Protein AF-A0A1Q7W5S3-F1 (afdb_monomer_lite)

Foldseek 3Di:
DDPQPDWDWDWPDWDADPPGWIWTWTQTDHPVGHRNIDIDTPDDPDDDDDDPVNDDDDDDPDDPPPPDDD

pLDDT: mean 85.0, std 13.05, range [51.59, 98.38]

Structure (mmCIF, N/CA/C/O backbone):
data_AF-A0A1Q7W5S3-F1
#
_entry.id   AF-A0A1Q7W5S3-F1
#
loop_
_atom_site.group_PDB
_atom_site.id
_atom_site.type_symbol
_atom_site.label_atom_id
_atom_site.label_alt_id
_atom_site.label_comp_id
_atom_site.label_asym_id
_atom_site.label_entity_id
_atom_site.label_seq_id
_atom_site.pdbx_PDB_ins_code
_atom_site.Cartn_x
_atom_site.Cartn_y
_atom_site.Cartn_z
_atom_site.occupancy
_atom_site.B_iso_or_equiv
_atom_site.auth_seq_id
_atom_site.auth_comp_id
_atom_site.auth_asym_id
_atom_site.auth_atom_id
_atom_site.pdbx_PDB_model_num
ATOM 1 N N . MET A 1 1 ? 6.523 -3.075 27.111 1.00 53.47 1 MET A N 1
ATOM 2 C CA . MET A 1 1 ? 6.620 -2.780 25.668 1.00 53.47 1 MET A CA 1
ATOM 3 C C . MET A 1 1 ? 5.351 -2.034 25.321 1.00 53.47 1 MET A C 1
ATOM 5 O O . MET A 1 1 ? 4.284 -2.612 25.462 1.00 53.47 1 MET A O 1
ATOM 9 N N . ASP A 1 2 ? 5.458 -0.736 25.061 1.00 64.38 2 ASP A N 1
ATOM 10 C CA . ASP A 1 2 ? 4.295 0.140 24.928 1.00 64.38 2 ASP A CA 1
ATOM 11 C C . ASP A 1 2 ? 3.735 0.020 23.506 1.00 64.38 2 ASP A C 1
ATOM 13 O O . ASP A 1 2 ? 4.361 0.456 22.539 1.00 64.38 2 ASP A O 1
ATOM 17 N N . ILE A 1 3 ? 2.619 -0.692 23.378 1.00 60.25 3 ILE A N 1
ATOM 18 C CA . ILE A 1 3 ? 1.945 -0.982 22.104 1.00 60.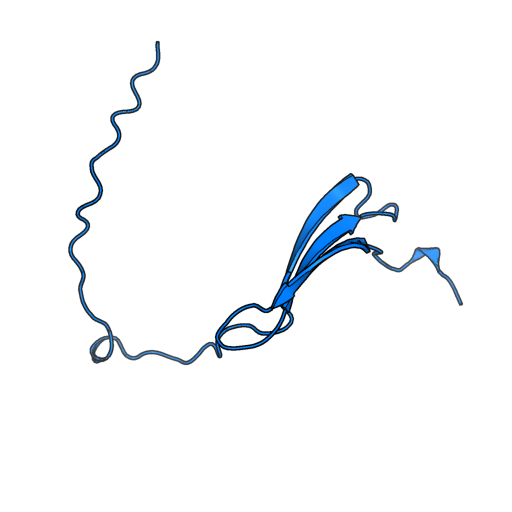25 3 ILE A CA 1
ATOM 19 C C . ILE A 1 3 ? 1.209 0.240 21.537 1.00 60.25 3 ILE A C 1
ATOM 21 O O . ILE A 1 3 ? 0.874 0.243 20.353 1.00 60.25 3 ILE A O 1
ATOM 25 N N . GLU A 1 4 ? 1.014 1.281 22.347 1.00 59.94 4 GLU A N 1
ATOM 26 C CA . GLU A 1 4 ? 0.271 2.499 22.002 1.00 59.94 4 GLU A CA 1
ATOM 27 C C . GLU A 1 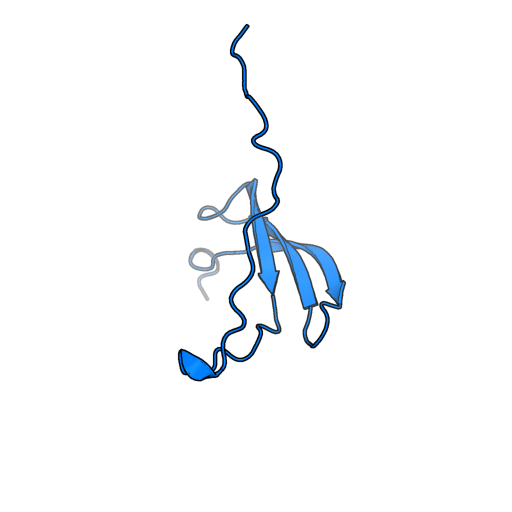4 ? 1.023 3.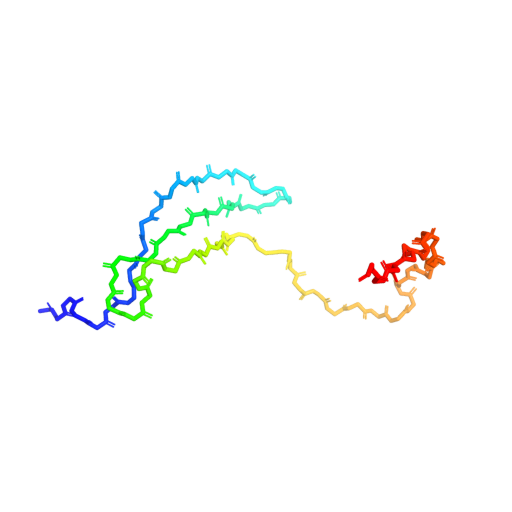396 20.998 1.00 59.94 4 GLU A C 1
ATOM 29 O O . GLU A 1 4 ? 0.414 4.183 20.288 1.00 59.94 4 GLU A O 1
ATOM 34 N N . ARG A 1 5 ? 2.350 3.253 20.846 1.00 67.69 5 ARG A N 1
ATOM 35 C CA . ARG A 1 5 ? 3.144 4.136 19.963 1.00 67.69 5 ARG A CA 1
ATOM 36 C C . ARG A 1 5 ? 3.260 3.699 18.503 1.00 67.69 5 ARG A C 1
ATOM 38 O O . ARG A 1 5 ? 3.907 4.393 17.721 1.00 67.69 5 ARG A O 1
ATOM 45 N N . TYR A 1 6 ? 2.697 2.556 18.117 1.00 81.88 6 TYR A N 1
ATOM 46 C CA . TYR A 1 6 ? 2.864 2.038 16.758 1.00 81.88 6 TYR A CA 1
ATOM 47 C C . TYR A 1 6 ? 1.629 2.290 15.896 1.00 81.88 6 TYR A C 1
ATOM 49 O O . TYR A 1 6 ? 0.510 1.911 16.243 1.00 81.88 6 TYR A O 1
ATOM 57 N N . VAL A 1 7 ? 1.867 2.862 14.716 1.00 91.62 7 VAL A N 1
ATOM 58 C CA . VAL A 1 7 ? 0.887 2.932 13.630 1.00 91.62 7 VAL A CA 1
ATOM 59 C C . VAL A 1 7 ? 0.603 1.507 13.145 1.00 91.62 7 VAL A C 1
ATOM 61 O O . VAL A 1 7 ? 1.516 0.806 12.701 1.00 91.62 7 VAL A O 1
ATOM 64 N N . ARG A 1 8 ? -0.655 1.064 13.237 1.00 94.12 8 ARG A N 1
ATOM 65 C CA . ARG A 1 8 ? -1.084 -0.295 12.880 1.00 94.12 8 ARG A CA 1
ATOM 66 C C . ARG A 1 8 ? -2.100 -0.293 11.748 1.00 94.12 8 ARG A C 1
ATOM 68 O O . ARG A 1 8 ? -3.031 0.510 11.717 1.00 94.12 8 ARG A O 1
ATOM 75 N N . TRP A 1 9 ? -1.950 -1.283 10.878 1.00 96.94 9 TRP A N 1
ATOM 76 C CA . TRP A 1 9 ? -2.748 -1.473 9.675 1.00 96.94 9 TRP A CA 1
ATOM 77 C C . TRP A 1 9 ? -3.296 -2.901 9.620 1.00 96.94 9 TRP A C 1
ATOM 79 O O . TRP A 1 9 ? -2.556 -3.862 9.823 1.00 96.94 9 TRP A O 1
ATOM 89 N N . LEU A 1 10 ? -4.583 -3.046 9.314 1.00 97.56 10 LEU A N 1
ATOM 90 C CA . LEU A 1 10 ? -5.219 -4.314 8.972 1.00 97.56 10 LEU A CA 1
ATOM 91 C C . LEU A 1 10 ? -5.139 -4.530 7.460 1.00 97.56 10 LEU A C 1
ATOM 93 O O . LEU A 1 10 ? -5.653 -3.728 6.678 1.00 97.56 10 LEU A O 1
ATOM 97 N N . VAL A 1 11 ? -4.530 -5.639 7.046 1.00 97.94 11 VAL A N 1
ATOM 98 C CA . VAL A 1 11 ? -4.451 -6.034 5.635 1.00 97.94 11 VAL A CA 1
ATOM 99 C C . VAL A 1 11 ? -5.816 -6.511 5.149 1.00 97.94 11 VAL A C 1
ATOM 101 O O . VAL A 1 11 ? -6.387 -7.447 5.702 1.00 97.94 11 VAL A O 1
ATOM 104 N N . ARG A 1 12 ? -6.321 -5.891 4.078 1.00 98.19 12 ARG A N 1
ATOM 105 C CA . ARG A 1 12 ? -7.542 -6.324 3.381 1.00 98.19 12 ARG A CA 1
ATOM 106 C C . ARG A 1 12 ? -7.234 -7.210 2.183 1.00 98.19 12 ARG A C 1
ATOM 108 O O . ARG A 1 12 ? -7.998 -8.115 1.862 1.00 98.19 12 ARG A O 1
ATOM 115 N N . THR A 1 13 ? -6.149 -6.932 1.467 1.00 97.94 13 THR A N 1
ATOM 116 C CA . THR A 1 13 ? -5.759 -7.697 0.278 1.00 97.94 13 THR A CA 1
ATOM 117 C C . THR A 1 13 ? -4.266 -7.542 0.024 1.00 97.94 13 THR A C 1
ATOM 119 O O . THR A 1 13 ? -3.731 -6.449 0.183 1.00 97.94 13 THR A O 1
ATOM 122 N N . ALA A 1 14 ? -3.620 -8.610 -0.437 1.00 96.94 14 ALA A N 1
ATOM 123 C CA . ALA A 1 14 ? -2.263 -8.586 -0.963 1.00 96.94 14 ALA A CA 1
ATOM 124 C C . ALA A 1 14 ? -2.263 -9.226 -2.356 1.00 96.94 14 ALA A C 1
ATOM 126 O O . ALA A 1 14 ? -2.856 -10.291 -2.543 1.00 96.94 14 ALA A O 1
ATOM 127 N N . LYS A 1 15 ? -1.650 -8.567 -3.341 1.00 96.31 15 LYS A N 1
ATOM 128 C CA . LYS A 1 15 ? -1.513 -9.088 -4.709 1.00 96.31 15 LYS A CA 1
ATOM 129 C C . LYS A 1 15 ? -0.094 -8.855 -5.226 1.00 96.31 15 LYS A C 1
ATOM 131 O O . LYS A 1 15 ? 0.457 -7.795 -4.933 1.00 96.31 15 LYS A O 1
ATOM 136 N N . PRO A 1 16 ? 0.476 -9.783 -6.014 1.00 93.62 16 PRO A N 1
ATOM 137 C CA . PRO A 1 16 ? 1.734 -9.536 -6.712 1.00 93.62 16 PRO A CA 1
ATOM 138 C C . PRO A 1 16 ? 1.661 -8.252 -7.547 1.00 93.62 16 PRO A C 1
ATOM 140 O O . PRO A 1 16 ? 0.652 -8.010 -8.215 1.00 93.62 16 PRO A O 1
ATOM 143 N N . ALA A 1 17 ? 2.718 -7.446 -7.500 1.00 86.44 17 ALA A N 1
ATOM 144 C CA . ALA A 1 17 ? 2.905 -6.273 -8.346 1.00 86.44 17 ALA A CA 1
ATOM 145 C C . ALA A 1 17 ? 4.088 -6.554 -9.292 1.00 86.44 17 ALA A C 1
ATOM 147 O O . ALA A 1 17 ? 5.181 -6.813 -8.805 1.00 86.44 17 ALA A O 1
ATOM 148 N N . PRO A 1 18 ? 3.894 -6.602 -10.620 1.00 79.12 18 PRO A N 1
ATOM 149 C CA . PRO A 1 18 ? 5.005 -6.675 -11.573 1.00 79.12 18 PRO A CA 1
ATOM 150 C C . PRO A 1 18 ? 5.742 -5.323 -11.664 1.00 79.12 18 PRO A C 1
ATOM 152 O O . PRO A 1 18 ? 5.064 -4.300 -11.552 1.00 79.12 18 PRO A O 1
ATOM 155 N N . PRO A 1 19 ? 7.060 -5.280 -11.947 1.00 79.00 19 PRO A N 1
ATOM 156 C CA . PRO A 1 19 ? 7.971 -6.406 -12.187 1.00 79.00 19 PRO A CA 1
ATOM 157 C C . PRO A 1 19 ? 8.394 -7.149 -10.909 1.00 79.00 19 PRO A C 1
ATOM 159 O O . PRO A 1 19 ? 8.768 -8.319 -10.997 1.00 79.00 19 PRO A O 1
ATOM 162 N N . ASP A 1 20 ? 8.287 -6.518 -9.739 1.00 80.06 20 ASP A N 1
ATOM 163 C CA . ASP A 1 20 ? 8.609 -7.107 -8.443 1.00 80.06 20 ASP A CA 1
ATOM 164 C C . ASP A 1 20 ? 7.760 -6.555 -7.277 1.00 80.06 20 ASP A C 1
ATOM 166 O O . ASP A 1 20 ? 7.238 -5.442 -7.272 1.00 80.06 20 ASP A O 1
ATOM 170 N N . GLY A 1 21 ? 7.624 -7.378 -6.235 1.00 90.12 21 GLY A N 1
ATOM 171 C CA . GLY A 1 21 ? 6.957 -7.000 -4.993 1.00 90.12 21 GLY A CA 1
ATOM 172 C C . GLY A 1 21 ? 5.461 -7.318 -4.920 1.00 90.12 21 GLY A C 1
ATOM 173 O O . GLY A 1 21 ? 4.901 -8.135 -5.652 1.00 90.12 21 GLY A O 1
ATOM 174 N N . THR A 1 22 ? 4.816 -6.739 -3.910 1.00 94.44 22 THR A N 1
ATOM 175 C CA . THR A 1 22 ? 3.417 -6.974 -3.545 1.00 94.44 22 THR A CA 1
ATOM 176 C C . THR A 1 22 ? 2.738 -5.644 -3.267 1.00 94.44 22 THR A C 1
ATOM 178 O O . THR A 1 22 ? 3.243 -4.836 -2.489 1.00 94.44 22 THR A O 1
ATOM 181 N N . MET A 1 23 ? 1.567 -5.449 -3.863 1.00 94.94 23 MET A N 1
ATOM 182 C CA . MET A 1 23 ? 0.634 -4.387 -3.513 1.00 94.94 23 MET A CA 1
ATOM 183 C C . MET A 1 23 ? -0.239 -4.859 -2.348 1.00 94.94 23 MET A C 1
ATOM 185 O O . MET A 1 23 ? -0.953 -5.861 -2.461 1.00 94.94 23 MET A O 1
ATOM 189 N N . ILE A 1 24 ? -0.207 -4.129 -1.240 1.00 97.38 24 ILE A N 1
ATOM 190 C CA . ILE A 1 24 ? -0.941 -4.436 -0.013 1.00 97.38 24 ILE A CA 1
ATOM 191 C C . ILE A 1 24 ? -1.947 -3.318 0.233 1.00 97.38 24 ILE A C 1
ATOM 193 O O . ILE A 1 24 ? -1.564 -2.181 0.487 1.00 97.38 24 ILE A O 1
ATOM 197 N N . LYS A 1 25 ? -3.238 -3.647 0.184 1.00 98.19 25 LYS A N 1
ATOM 198 C CA . LYS A 1 25 ? -4.320 -2.738 0.575 1.00 98.19 25 LYS A CA 1
ATOM 199 C C . LYS A 1 25 ? -4.640 -2.925 2.050 1.00 98.19 25 LYS A C 1
ATOM 201 O O . LYS A 1 25 ? -4.857 -4.060 2.491 1.00 98.19 25 LYS A O 1
ATOM 206 N N . THR A 1 26 ? -4.725 -1.830 2.793 1.00 98.38 26 THR A N 1
ATOM 207 C CA . THR A 1 26 ? -4.924 -1.844 4.244 1.00 98.38 26 THR A CA 1
ATOM 208 C C . THR A 1 26 ? -5.952 -0.820 4.711 1.00 98.38 26 THR A C 1
ATOM 210 O O . THR A 1 26 ? -6.174 0.185 4.041 1.00 98.38 26 THR A O 1
ATOM 213 N N . VAL A 1 27 ? -6.514 -1.046 5.898 1.00 98.38 27 VAL A N 1
ATOM 214 C CA . VAL A 1 27 ? -7.226 -0.029 6.690 1.00 98.38 27 VAL A CA 1
ATOM 215 C C . VAL A 1 27 ? -6.523 0.155 8.033 1.00 98.38 27 VAL A C 1
ATOM 217 O O . VAL A 1 27 ? -6.065 -0.828 8.615 1.00 98.38 27 VAL A O 1
ATOM 220 N N . GLY A 1 28 ? -6.378 1.381 8.519 1.00 97.38 28 GLY A N 1
ATOM 221 C CA . GLY A 1 28 ? -5.714 1.634 9.792 1.00 97.38 28 GLY A CA 1
ATOM 222 C C . GLY A 1 28 ? -6.597 1.292 10.997 1.00 97.38 28 GLY A C 1
ATOM 223 O O . GLY A 1 28 ? -7.808 1.508 10.990 1.00 97.38 28 GLY A O 1
ATOM 224 N N . VAL A 1 29 ? -5.979 0.709 12.029 1.00 96.25 29 VAL A N 1
ATOM 225 C CA . VAL A 1 29 ? -6.657 0.150 13.222 1.00 96.25 29 VAL A CA 1
ATOM 226 C C . VAL A 1 29 ? -6.078 0.665 14.546 1.00 96.25 29 VAL A C 1
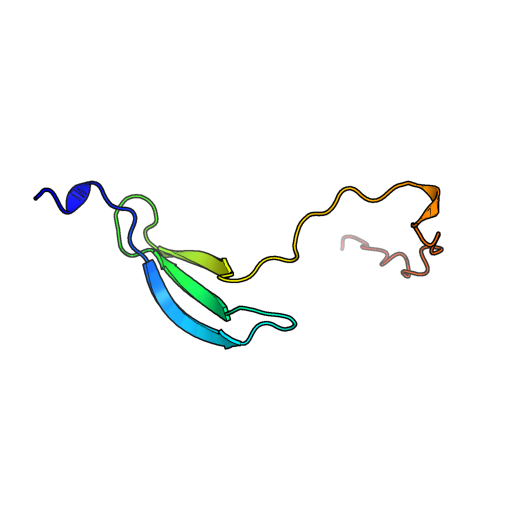ATOM 228 O O . VAL A 1 29 ? -6.319 0.098 15.608 1.00 96.25 29 VAL A O 1
ATOM 231 N N . SER A 1 30 ? -5.276 1.726 14.489 1.00 93.25 30 SER A N 1
ATOM 232 C CA . SER A 1 30 ? -4.724 2.432 15.653 1.00 93.25 30 SER A CA 1
ATOM 233 C C . SER A 1 30 ? -5.089 3.909 15.602 1.00 93.25 30 SER A C 1
ATOM 235 O O . SER A 1 30 ? -5.302 4.423 14.508 1.00 93.25 30 SER A O 1
ATOM 237 N N . GLU A 1 31 ? -5.044 4.596 16.745 1.00 91.06 31 GLU A N 1
ATOM 238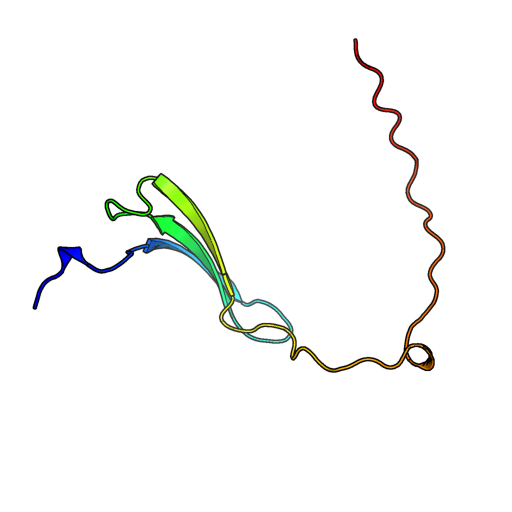 C CA . GLU A 1 31 ? -5.464 5.999 16.908 1.00 91.06 31 GLU A CA 1
ATOM 239 C C . GLU A 1 31 ? -4.934 6.960 15.827 1.00 91.06 31 GLU A C 1
ATOM 241 O O . GLU A 1 31 ? -5.672 7.807 15.338 1.00 91.06 31 GLU A O 1
ATOM 246 N N . PHE A 1 32 ? -3.687 6.783 15.378 1.00 90.75 32 PHE A N 1
ATOM 247 C CA . PHE A 1 32 ? -3.055 7.682 14.407 1.00 90.75 32 PHE A CA 1
ATOM 248 C C . PHE A 1 32 ? -3.534 7.503 12.960 1.00 90.75 32 PHE A C 1
ATOM 250 O O . PHE A 1 32 ? -3.257 8.353 12.119 1.00 90.75 32 PHE A O 1
ATOM 257 N N . VAL A 1 33 ? -4.195 6.388 12.643 1.00 94.56 33 VAL A N 1
ATOM 258 C CA . VAL A 1 33 ? -4.603 6.028 11.271 1.00 94.56 33 VAL A CA 1
ATOM 259 C C . VAL A 1 33 ? -5.985 5.377 11.226 1.00 94.56 33 VAL A C 1
ATOM 261 O O . VAL A 1 33 ? -6.304 4.679 10.269 1.00 94.56 33 VAL A O 1
ATOM 264 N N . GLN A 1 34 ? -6.804 5.550 12.262 1.00 95.19 34 GLN A N 1
ATOM 265 C CA . GLN A 1 34 ? -8.085 4.858 12.362 1.00 95.19 34 GLN A CA 1
ATOM 266 C C . GLN A 1 34 ? -8.973 5.147 11.144 1.00 95.19 34 GLN A C 1
ATOM 268 O O . GLN A 1 34 ? -9.139 6.299 10.749 1.00 95.19 34 GLN A O 1
ATOM 273 N N . ASP A 1 35 ? -9.499 4.078 10.541 1.00 96.69 35 ASP A N 1
ATOM 274 C CA . ASP A 1 35 ? -10.365 4.096 9.353 1.00 96.69 35 ASP A CA 1
ATOM 275 C C . ASP A 1 35 ? -9.740 4.711 8.085 1.00 96.69 35 ASP A C 1
ATOM 277 O O . ASP A 1 35 ? -10.405 4.841 7.057 1.00 96.69 35 ASP A O 1
ATOM 281 N N . ILE A 1 36 ? -8.438 5.012 8.101 1.00 98.06 36 ILE A N 1
ATOM 282 C CA . ILE A 1 36 ? -7.705 5.466 6.917 1.00 98.06 36 ILE A CA 1
ATOM 283 C C . ILE A 1 36 ? -7.413 4.278 6.005 1.00 98.06 36 ILE A C 1
ATOM 285 O O . ILE A 1 36 ? -6.918 3.242 6.450 1.00 98.06 36 ILE A O 1
ATOM 289 N N . GLU A 1 37 ? -7.669 4.438 4.708 1.00 98.19 37 GLU A N 1
ATOM 290 C CA . GLU A 1 37 ? -7.252 3.481 3.685 1.00 98.19 37 GLU A CA 1
ATOM 291 C C . GLU A 1 37 ? -5.856 3.820 3.152 1.00 98.19 37 GLU A C 1
ATOM 293 O O . GLU A 1 37 ? -5.535 4.980 2.893 1.00 98.19 37 GLU A O 1
ATOM 298 N N . ALA A 1 38 ? -5.023 2.797 2.956 1.00 96.88 38 ALA A N 1
ATOM 299 C CA . ALA A 1 38 ? -3.696 2.950 2.365 1.00 96.88 38 ALA A CA 1
ATOM 300 C C . ALA A 1 38 ? -3.344 1.775 1.445 1.00 96.88 38 ALA A C 1
ATOM 302 O O . ALA A 1 38 ? -3.875 0.667 1.575 1.00 96.88 38 ALA A O 1
ATOM 303 N N . THR A 1 39 ? -2.433 2.033 0.505 1.00 96.38 39 THR A N 1
ATOM 304 C CA . THR A 1 39 ? -1.810 1.007 -0.336 1.00 96.38 39 THR A CA 1
ATOM 305 C C . THR A 1 39 ? -0.298 1.076 -0.169 1.00 96.38 39 THR A C 1
ATOM 307 O O . THR A 1 39 ? 0.305 2.112 -0.435 1.00 96.38 39 THR A O 1
ATOM 310 N N . PHE A 1 40 ? 0.305 -0.030 0.257 1.00 94.06 40 PHE A N 1
ATOM 311 C CA . PHE A 1 40 ? 1.751 -0.188 0.378 1.00 94.06 40 PHE A CA 1
ATOM 312 C C . PHE A 1 40 ? 2.284 -1.064 -0.750 1.00 94.06 40 PHE A C 1
ATOM 314 O O . PHE A 1 40 ? 1.613 -2.004 -1.179 1.00 94.06 40 PHE A O 1
ATOM 321 N N . PHE A 1 41 ? 3.510 -0.789 -1.183 1.00 91.88 41 PHE A N 1
ATOM 322 C CA . PHE A 1 41 ? 4.238 -1.619 -2.135 1.00 91.88 41 PHE A CA 1
ATOM 323 C C . PHE A 1 41 ? 5.524 -2.124 -1.487 1.00 91.88 41 PHE A C 1
ATOM 325 O O . PHE A 1 41 ? 6.250 -1.350 -0.867 1.00 91.88 41 PHE A O 1
ATOM 332 N N . THR A 1 42 ? 5.791 -3.427 -1.599 1.00 90.69 42 THR A N 1
ATOM 333 C CA . THR A 1 42 ? 7.040 -4.025 -1.086 1.00 90.69 42 THR A CA 1
ATOM 334 C C . THR A 1 42 ? 8.179 -3.987 -2.101 1.00 90.69 42 THR A C 1
ATOM 336 O O . THR A 1 42 ? 9.330 -4.176 -1.724 1.00 90.69 42 THR A O 1
ATOM 339 N N . GLY A 1 43 ? 7.844 -3.796 -3.375 1.00 85.62 43 GLY A N 1
ATOM 340 C CA . GLY A 1 43 ? 8.767 -3.502 -4.461 1.00 85.62 43 GLY A CA 1
ATOM 341 C C . GLY A 1 43 ? 8.361 -2.158 -5.040 1.00 85.62 43 GLY A C 1
ATOM 342 O O . GLY A 1 43 ? 7.174 -1.896 -5.232 1.00 85.62 43 GLY A O 1
ATOM 343 N N . LEU A 1 44 ? 9.330 -1.280 -5.225 1.00 70.69 44 LEU A N 1
ATOM 344 C CA . LEU A 1 44 ? 9.172 -0.059 -5.996 1.00 70.69 44 LEU A CA 1
ATOM 345 C C . LEU A 1 44 ? 10.172 -0.167 -7.133 1.00 70.69 44 LEU A C 1
ATOM 347 O O . LEU A 1 44 ? 11.273 -0.679 -6.911 1.00 70.69 44 LEU A O 1
ATOM 351 N N . ASP A 1 45 ? 9.811 0.350 -8.307 1.00 67.44 45 ASP A N 1
ATOM 352 C CA . ASP A 1 45 ? 10.780 0.495 -9.386 1.00 67.44 45 ASP A CA 1
ATOM 353 C C . ASP A 1 45 ? 12.037 1.167 -8.831 1.00 67.44 45 ASP A C 1
ATOM 355 O O . ASP A 1 45 ? 11.969 2.155 -8.085 1.00 67.44 45 ASP A O 1
ATOM 359 N N . MET A 1 46 ? 13.197 0.604 -9.163 1.00 69.88 46 MET A N 1
ATOM 360 C CA . MET A 1 46 ? 14.466 1.186 -8.764 1.00 69.88 46 MET A CA 1
ATOM 361 C C . MET A 1 46 ? 14.538 2.593 -9.358 1.00 69.88 46 MET A C 1
ATOM 363 O O . MET A 1 46 ? 14.659 2.756 -10.571 1.00 69.88 46 MET A O 1
ATOM 367 N N . VAL A 1 47 ? 14.441 3.614 -8.503 1.00 70.69 47 VAL A N 1
ATOM 368 C CA . VAL A 1 47 ? 14.545 5.008 -8.937 1.00 70.69 47 VAL A CA 1
ATOM 369 C C . VAL A 1 47 ? 15.976 5.239 -9.407 1.00 70.69 47 VAL A C 1
ATOM 371 O O . VAL A 1 47 ? 16.894 5.424 -8.608 1.00 70.69 47 VAL A O 1
ATOM 374 N N . THR A 1 48 ? 16.173 5.200 -10.719 1.00 78.62 48 THR A N 1
ATOM 375 C CA . THR A 1 48 ? 17.450 5.497 -11.364 1.00 78.62 48 THR A CA 1
ATOM 376 C C . THR A 1 48 ? 17.439 6.908 -11.922 1.00 78.62 48 THR A C 1
ATOM 378 O O . THR A 1 48 ? 16.443 7.343 -12.500 1.00 78.62 48 THR A O 1
ATOM 381 N N . ALA A 1 49 ? 18.568 7.609 -11.812 1.00 82.38 49 ALA A N 1
ATOM 382 C CA . ALA A 1 49 ? 18.757 8.857 -12.537 1.00 82.38 49 ALA A CA 1
ATOM 383 C C . ALA A 1 49 ? 18.671 8.581 -14.047 1.00 82.38 49 ALA A C 1
ATOM 385 O O . ALA A 1 49 ? 19.456 7.801 -14.584 1.00 82.38 49 ALA A O 1
ATOM 386 N N . MET A 1 50 ? 17.707 9.213 -14.712 1.00 83.81 50 MET A N 1
ATOM 387 C CA . MET A 1 50 ? 17.544 9.164 -16.161 1.00 83.81 50 MET A CA 1
ATOM 388 C C . MET A 1 50 ? 18.134 10.439 -16.750 1.00 83.81 50 MET A C 1
ATOM 390 O O . MET A 1 50 ? 17.816 11.539 -16.289 1.00 83.81 50 MET A O 1
ATOM 394 N N . ARG A 1 51 ? 19.007 10.309 -17.750 1.00 91.00 51 ARG A N 1
ATOM 395 C CA . ARG A 1 51 ? 19.491 11.482 -18.475 1.00 91.00 51 ARG A CA 1
ATOM 396 C C . ARG A 1 51 ? 18.407 11.934 -19.457 1.00 91.00 51 ARG A C 1
ATOM 398 O O . ARG A 1 51 ? 17.678 11.082 -19.967 1.00 91.00 51 ARG A O 1
ATOM 405 N N . PRO A 1 52 ? 18.277 13.237 -19.748 1.00 87.69 52 PRO A N 1
ATOM 406 C CA . PRO A 1 52 ? 17.255 13.726 -20.672 1.00 87.69 52 PRO A CA 1
ATOM 407 C C . PRO A 1 52 ? 17.268 13.019 -22.035 1.00 87.69 52 PRO A C 1
ATOM 409 O O . PRO A 1 52 ? 16.206 12.725 -22.577 1.00 87.69 52 PRO A O 1
ATOM 412 N N . GLU A 1 53 ? 18.448 12.689 -22.565 1.00 92.12 53 GLU A N 1
ATOM 413 C CA . GLU A 1 53 ? 18.610 11.983 -23.842 1.00 92.12 53 GLU A CA 1
ATOM 414 C C . GLU A 1 53 ? 18.081 10.539 -23.848 1.00 92.12 53 GLU A C 1
ATOM 416 O O . GLU A 1 53 ? 17.840 9.994 -24.922 1.00 92.12 53 GLU A O 1
ATOM 421 N N . ASP A 1 54 ? 17.871 9.936 -22.674 1.00 91.06 54 ASP A N 1
ATOM 422 C CA . ASP A 1 54 ? 17.319 8.586 -22.531 1.00 91.06 54 ASP A CA 1
ATOM 423 C C . ASP A 1 54 ? 15.772 8.601 -22.454 1.00 91.06 54 ASP A C 1
ATOM 425 O O . ASP A 1 54 ? 15.137 7.550 -22.357 1.00 91.06 54 ASP A O 1
ATOM 429 N N . THR A 1 55 ? 15.142 9.785 -22.500 1.00 87.38 55 THR A N 1
ATOM 430 C CA . THR A 1 55 ? 13.678 9.938 -22.505 1.00 87.38 55 THR A CA 1
ATOM 431 C C . THR A 1 55 ? 13.099 9.868 -23.920 1.00 87.38 55 THR A C 1
ATOM 433 O O . THR A 1 55 ? 13.713 10.304 -24.893 1.00 87.38 55 THR A O 1
ATOM 436 N N . ILE A 1 56 ? 11.869 9.360 -24.044 1.00 88.69 56 ILE A N 1
ATOM 437 C CA . ILE A 1 56 ? 11.092 9.444 -25.286 1.00 88.69 56 ILE A CA 1
ATOM 438 C C . ILE A 1 56 ? 10.083 10.579 -25.133 1.00 88.69 56 ILE A C 1
ATOM 440 O O . ILE A 1 56 ? 9.222 10.536 -24.253 1.00 88.69 56 ILE A O 1
ATOM 444 N N . LEU A 1 57 ? 10.162 11.585 -26.007 1.00 89.12 57 LEU A N 1
ATOM 445 C CA . LEU A 1 57 ? 9.146 12.630 -26.084 1.00 89.12 57 LEU A CA 1
ATOM 446 C C . LEU A 1 57 ? 7.863 12.039 -26.677 1.00 89.12 57 LEU A C 1
ATOM 448 O O . LEU A 1 57 ? 7.830 11.643 -27.842 1.00 89.12 57 LEU A O 1
ATOM 452 N N . VAL A 1 58 ? 6.802 12.005 -25.876 1.00 90.31 58 VAL A N 1
ATOM 453 C CA . VAL A 1 58 ? 5.480 11.538 -26.298 1.00 90.31 58 VAL A CA 1
ATOM 454 C C . VAL A 1 58 ? 4.533 12.730 -26.348 1.00 90.31 58 VAL A C 1
ATOM 456 O O . VAL A 1 58 ? 4.411 13.477 -25.379 1.00 90.31 58 VAL A O 1
ATOM 459 N N . GLN A 1 59 ? 3.865 12.915 -27.487 1.00 89.00 59 GLN A N 1
ATOM 460 C CA . GLN A 1 59 ? 2.831 13.934 -27.629 1.00 89.00 59 GLN A CA 1
ATOM 461 C C . GLN A 1 59 ? 1.604 13.537 -26.803 1.00 89.00 59 GLN A C 1
ATOM 463 O O . GLN A 1 59 ? 1.087 12.428 -26.947 1.00 89.00 59 GLN A O 1
ATOM 468 N N . ASP A 1 60 ? 1.115 14.455 -25.970 1.00 84.81 60 ASP A N 1
ATOM 469 C CA . ASP A 1 60 ? -0.149 14.261 -25.268 1.00 84.81 60 ASP A CA 1
ATOM 470 C C . ASP A 1 60 ? -1.297 14.196 -26.290 1.00 84.81 60 ASP A C 1
ATOM 472 O O . ASP A 1 60 ? -1.566 15.151 -27.022 1.00 84.81 60 ASP A O 1
ATOM 476 N N . THR A 1 61 ? -1.931 13.028 -26.374 1.00 86.75 61 THR A N 1
ATOM 477 C CA . THR A 1 61 ? -3.090 12.752 -27.239 1.00 86.75 61 THR A CA 1
ATOM 478 C C . THR A 1 61 ? -4.370 12.574 -26.430 1.00 86.75 61 THR A C 1
ATOM 480 O O . THR A 1 61 ? -5.404 12.1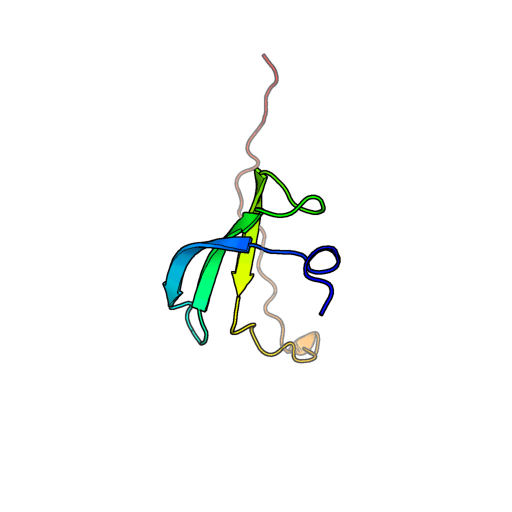84 -26.980 1.00 86.75 61 THR A O 1
ATOM 483 N N . SER A 1 62 ? -4.328 12.856 -25.124 1.00 83.06 62 SER A N 1
ATOM 484 C CA . SER A 1 62 ? -5.518 12.802 -24.293 1.00 83.06 62 SER A CA 1
ATOM 485 C C . SER A 1 62 ? -6.566 13.775 -24.836 1.00 83.06 62 SER A C 1
ATOM 487 O O . SER A 1 62 ? -6.307 14.941 -25.145 1.00 83.06 62 SER A O 1
ATOM 489 N N . SER A 1 63 ? -7.789 13.273 -25.015 1.00 77.94 63 SER A N 1
ATOM 490 C CA . SER A 1 63 ? -8.910 14.142 -25.350 1.00 77.94 63 SER A CA 1
ATOM 491 C C . SER A 1 63 ? -9.148 15.054 -24.158 1.00 77.94 63 SER A C 1
ATOM 493 O O . SER A 1 63 ? -9.329 14.563 -23.042 1.00 77.94 63 SER A O 1
ATOM 495 N N . ARG A 1 64 ? -9.176 16.374 -24.377 1.00 71.56 64 ARG A N 1
ATOM 496 C CA . ARG A 1 64 ? -9.605 17.325 -23.350 1.00 71.56 64 ARG A CA 1
ATOM 497 C C . ARG A 1 64 ? -11.040 16.969 -22.974 1.00 71.56 64 ARG A C 1
ATOM 499 O O . ARG A 1 64 ? -11.970 17.377 -23.665 1.00 71.56 64 ARG A O 1
ATOM 506 N N . SER A 1 65 ? -11.218 16.184 -21.911 1.00 61.97 65 SER A N 1
ATOM 507 C CA . SER A 1 65 ? -12.522 15.961 -21.300 1.00 61.97 65 SER A CA 1
ATOM 508 C C . SER A 1 65 ? -13.022 17.334 -20.882 1.00 61.97 65 SER A C 1
ATOM 510 O O . SER A 1 65 ? -12.546 17.913 -19.906 1.00 61.97 65 SER A O 1
ATOM 512 N N . GLY A 1 66 ? -13.911 17.902 -21.691 1.00 63.41 66 GLY A N 1
ATOM 513 C CA . GLY A 1 66 ? -14.597 19.140 -21.387 1.00 63.41 66 GLY A CA 1
ATOM 514 C C . GLY A 1 66 ? -15.525 18.877 -20.219 1.00 63.41 66 GLY A C 1
ATOM 515 O O . GLY A 1 66 ? -16.689 18.558 -20.424 1.00 63.41 66 GLY A O 1
ATOM 516 N N . TRP A 1 67 ? -15.006 18.980 -18.998 1.00 64.81 67 TRP A N 1
ATOM 517 C CA . TRP A 1 67 ? -15.860 19.156 -17.840 1.00 64.81 67 TRP A CA 1
ATOM 518 C C . TRP A 1 67 ? -16.643 20.456 -18.062 1.00 64.81 67 TRP A C 1
ATOM 520 O O . TRP A 1 67 ? -16.065 21.544 -18.082 1.00 64.81 67 TRP A O 1
ATOM 530 N N . GLN A 1 68 ? -17.939 20.317 -18.336 1.00 57.81 68 GLN A N 1
ATOM 531 C CA . GLN A 1 68 ? -18.902 21.410 -18.357 1.00 57.81 68 GLN A CA 1
ATOM 532 C C . GLN A 1 68 ? -19.713 21.299 -17.063 1.00 57.81 68 GLN A C 1
ATOM 534 O O . GLN A 1 68 ? -20.373 20.275 -16.871 1.00 57.81 68 GLN A O 1
ATOM 539 N N . PRO A 1 69 ? -19.644 22.288 -16.156 1.00 51.59 69 PRO A N 1
ATOM 540 C CA . PRO A 1 69 ? -20.528 22.310 -15.004 1.00 51.59 69 PRO A CA 1
ATOM 541 C C . PRO A 1 69 ? -21.969 22.508 -15.479 1.00 51.59 69 PRO A C 1
ATOM 543 O O . PRO A 1 69 ? -22.239 23.412 -16.272 1.00 51.59 69 PRO A O 1
ATOM 546 N N . SER A 1 70 ? -22.860 21.639 -15.001 1.00 64.12 70 SER A N 1
ATOM 547 C CA . SER A 1 70 ? -24.315 21.819 -15.044 1.00 64.12 70 SER A CA 1
ATOM 548 C C . SER A 1 70 ? -24.758 22.959 -14.140 1.00 64.12 70 SER A C 1
ATOM 550 O O . SER A 1 70 ? -24.238 22.989 -12.998 1.00 64.12 70 SER A O 1
#

Sequence (70 aa):
MDIERYVRWLVRTAKPAPPDGTMIKTVGVSEFVQDIEATFFTGLDMVTAMRPEDTILVQDTSSRSGWQPS

Radius of gyration: 19.72 Å; chains: 1; bounding box: 44×32×53 Å

Secondary structure (DSSP, 8-state):
--GGGS--EEEEEEEE-SSSSEEEEEEE-SGGGTT-EEEEES-----PPPPGGG----------------